Protein AF-A0A3D2F0U3-F1 (afdb_monomer_lite)

Structure (mmCIF, N/CA/C/O backbone):
data_AF-A0A3D2F0U3-F1
#
_entry.id   AF-A0A3D2F0U3-F1
#
loop_
_atom_site.group_PDB
_atom_site.id
_atom_site.type_symbol
_atom_site.label_atom_id
_atom_site.label_alt_id
_atom_site.label_comp_id
_atom_site.label_asym_id
_atom_site.label_entity_id
_atom_site.label_seq_id
_atom_site.pdbx_PDB_ins_code
_atom_site.Cartn_x
_atom_site.Cartn_y
_atom_site.Cartn_z
_atom_site.occupancy
_atom_site.B_iso_or_equiv
_atom_site.auth_seq_id
_atom_site.auth_comp_id
_atom_site.auth_asym_id
_atom_site.auth_atom_id
_atom_site.pdbx_PDB_model_num
ATOM 1 N N . MET A 1 1 ? -14.994 3.782 19.260 1.00 43.44 1 MET A N 1
ATOM 2 C CA . MET A 1 1 ? -15.265 2.797 18.194 1.00 43.44 1 MET A CA 1
ATOM 3 C C . MET A 1 1 ? -14.254 1.671 18.327 1.00 43.44 1 MET A C 1
ATOM 5 O O . MET A 1 1 ? -13.135 1.954 18.742 1.00 43.44 1 MET A O 1
ATOM 9 N N . SER A 1 2 ? -14.659 0.424 18.084 1.00 48.16 2 SER A N 1
ATOM 10 C CA . SER A 1 2 ? -13.736 -0.710 17.950 1.00 48.16 2 SER A CA 1
ATOM 11 C C . SER A 1 2 ? -13.083 -0.689 16.568 1.00 48.16 2 SER A C 1
ATOM 13 O O . SER A 1 2 ? -13.660 -0.121 15.641 1.00 48.16 2 SER A O 1
ATOM 15 N N . SER A 1 3 ? -11.924 -1.335 16.433 1.00 58.66 3 SER A N 1
ATOM 16 C CA . SER A 1 3 ? -11.335 -1.617 15.120 1.00 58.66 3 SER A CA 1
ATOM 17 C C . SER A 1 3 ? -12.309 -2.422 14.251 1.00 58.66 3 SER A C 1
ATOM 19 O O . SER A 1 3 ? -13.086 -3.234 14.764 1.00 58.66 3 SER A O 1
ATOM 21 N N . GLN A 1 4 ? -12.296 -2.151 12.945 1.00 75.19 4 GLN A N 1
ATOM 22 C CA . GLN A 1 4 ? -13.085 -2.871 11.951 1.00 75.19 4 GLN A CA 1
ATOM 23 C C . GLN A 1 4 ? -12.359 -4.166 11.569 1.00 75.19 4 GLN A C 1
ATOM 25 O O . GLN A 1 4 ? -11.222 -4.138 11.106 1.00 75.19 4 GLN A O 1
ATOM 30 N N . GLU A 1 5 ? -13.028 -5.307 11.717 1.00 85.62 5 GLU A N 1
ATOM 31 C CA . GLU A 1 5 ? -12.477 -6.595 11.296 1.00 85.62 5 GLU A CA 1
ATOM 32 C C . GLU A 1 5 ? -12.473 -6.720 9.762 1.00 85.62 5 GLU A C 1
ATOM 34 O O . GLU A 1 5 ? -13.506 -6.532 9.111 1.00 85.62 5 GLU A O 1
ATOM 39 N N . ILE A 1 6 ? -11.312 -7.045 9.183 1.00 89.69 6 ILE A N 1
ATOM 40 C CA . ILE A 1 6 ? -11.134 -7.188 7.731 1.00 89.69 6 ILE A CA 1
ATOM 41 C C . ILE A 1 6 ? -11.903 -8.411 7.224 1.00 89.69 6 ILE A C 1
ATOM 43 O O . ILE A 1 6 ? -11.609 -9.543 7.609 1.00 89.69 6 ILE A O 1
ATOM 47 N N . GLN A 1 7 ? -12.822 -8.192 6.284 1.00 91.25 7 GLN A N 1
ATOM 48 C CA . GLN A 1 7 ? -13.585 -9.258 5.636 1.00 91.25 7 GLN A CA 1
ATOM 49 C C . GLN A 1 7 ? -12.813 -9.782 4.418 1.00 91.25 7 GLN A C 1
ATOM 51 O O . GLN A 1 7 ? -13.018 -9.361 3.275 1.00 91.25 7 GLN A O 1
ATOM 56 N N . TRP A 1 8 ? -11.858 -10.680 4.665 1.00 88.81 8 TRP A N 1
ATOM 57 C CA . TRP A 1 8 ? -11.099 -11.333 3.596 1.00 88.81 8 TRP A CA 1
ATOM 58 C C . TRP A 1 8 ? -12.029 -12.097 2.647 1.00 88.81 8 TRP A C 1
ATOM 60 O O . TRP A 1 8 ? -12.970 -12.759 3.076 1.00 88.81 8 TRP A O 1
ATOM 70 N N . GLY A 1 9 ? -11.769 -11.985 1.343 1.00 90.56 9 GLY A N 1
ATOM 71 C CA . GLY A 1 9 ? -12.607 -12.600 0.315 1.00 90.56 9 GLY A CA 1
ATOM 72 C C . GLY A 1 9 ? -13.868 -11.815 -0.060 1.00 90.56 9 GLY A C 1
ATOM 73 O O . GLY A 1 9 ? -14.628 -12.299 -0.898 1.00 90.56 9 GLY A O 1
ATOM 74 N N . ALA A 1 10 ? -14.117 -10.628 0.502 1.00 92.56 10 ALA A N 1
ATOM 75 C CA . ALA A 1 10 ? -15.216 -9.776 0.050 1.00 92.56 10 ALA A CA 1
ATOM 76 C C . ALA A 1 10 ? -14.955 -9.192 -1.357 1.00 92.56 10 ALA A C 1
ATOM 78 O O . ALA A 1 10 ? -13.818 -8.935 -1.757 1.00 92.56 10 ALA A O 1
ATOM 79 N N . SER A 1 11 ? -16.027 -8.995 -2.129 1.00 91.19 11 SER A N 1
ATOM 80 C CA . SER A 1 11 ? -15.968 -8.636 -3.555 1.00 91.19 11 SER A CA 1
ATOM 81 C C . SER A 1 11 ? -15.723 -7.151 -3.838 1.00 91.19 11 SER A C 1
ATOM 83 O O . SER A 1 11 ? -15.370 -6.806 -4.969 1.00 91.19 11 SER A O 1
ATOM 85 N N . SER A 1 12 ? -15.878 -6.279 -2.839 1.00 91.50 12 SER A N 1
ATOM 86 C CA . SER A 1 12 ? -15.566 -4.851 -2.923 1.00 91.50 12 SER A CA 1
ATOM 87 C C . SER A 1 12 ? -14.547 -4.446 -1.857 1.00 91.50 12 SER A C 1
ATOM 89 O O . SER A 1 12 ? -14.431 -5.083 -0.808 1.00 91.50 12 SER A O 1
ATOM 91 N N . VAL A 1 13 ? -13.815 -3.360 -2.116 1.00 92.19 13 VAL A N 1
ATOM 92 C CA . VAL A 1 13 ? -12.849 -2.813 -1.155 1.00 92.19 13 VAL A CA 1
ATOM 93 C C . VAL A 1 13 ? -13.546 -2.227 0.080 1.00 92.19 13 VAL A C 1
ATOM 95 O O . VAL A 1 13 ? -13.023 -2.350 1.184 1.00 92.19 13 VAL A O 1
ATOM 98 N N . GLN A 1 14 ? -14.755 -1.673 -0.072 1.00 92.12 14 GLN A N 1
ATOM 99 C CA . GLN A 1 14 ? -15.560 -1.151 1.036 1.00 92.12 14 GLN A CA 1
ATOM 100 C C . GLN A 1 14 ? -16.019 -2.266 1.986 1.00 92.12 14 GLN A C 1
ATOM 102 O O . GLN A 1 14 ? -15.843 -2.134 3.196 1.00 92.12 14 GLN A O 1
ATOM 107 N N . ASP A 1 15 ? -16.543 -3.373 1.448 1.00 92.44 15 ASP A N 1
ATOM 108 C CA . ASP A 1 15 ? -16.998 -4.520 2.250 1.00 92.44 15 ASP A CA 1
ATOM 109 C C . ASP A 1 15 ? -15.816 -5.240 2.915 1.00 92.44 15 ASP A C 1
ATOM 111 O O . ASP A 1 15 ? -15.893 -5.642 4.075 1.00 92.44 15 ASP A O 1
ATOM 115 N N . ARG A 1 16 ? -14.695 -5.364 2.189 1.00 92.44 16 ARG A N 1
ATOM 116 C CA . ARG A 1 16 ? -13.445 -5.943 2.696 1.00 92.44 16 ARG A CA 1
ATOM 117 C C . ARG A 1 16 ? -12.859 -5.109 3.839 1.00 92.44 16 ARG A C 1
ATOM 119 O O . ARG A 1 16 ? -12.318 -5.674 4.789 1.00 92.44 16 ARG A O 1
ATOM 126 N N . GLY A 1 17 ? -12.927 -3.783 3.730 1.00 93.56 17 GLY A N 1
ATOM 127 C CA . GLY A 1 17 ? -12.269 -2.831 4.623 1.00 93.56 17 GLY A CA 1
ATOM 128 C C . GLY A 1 17 ? -10.830 -2.490 4.211 1.00 93.56 17 GLY A C 1
ATOM 129 O O . GLY A 1 17 ? -10.339 -2.838 3.133 1.00 93.56 17 GLY A O 1
ATOM 130 N N . TYR A 1 18 ? -10.126 -1.780 5.085 1.00 93.62 18 TYR A N 1
ATOM 131 C CA . TYR A 1 18 ? -8.770 -1.292 4.839 1.00 93.62 18 TYR A CA 1
ATOM 132 C C . TYR A 1 18 ? -7.715 -2.091 5.615 1.00 93.62 18 TYR A C 1
ATOM 134 O O . TYR A 1 18 ? -8.018 -2.722 6.626 1.00 93.62 18 TYR A O 1
ATOM 142 N N . VAL A 1 19 ? -6.459 -2.040 5.159 1.00 92.25 19 VAL A N 1
ATOM 143 C CA . VAL A 1 19 ? -5.292 -2.542 5.904 1.00 92.25 19 VAL A CA 1
ATOM 144 C C . VAL A 1 19 ? -4.531 -1.348 6.459 1.00 92.25 19 VAL A C 1
ATOM 146 O O . VAL A 1 19 ? -3.920 -0.596 5.703 1.00 92.25 19 VAL A O 1
ATOM 149 N N . LEU A 1 20 ? -4.568 -1.192 7.780 1.00 91.38 20 LEU A N 1
ATOM 150 C CA . LEU A 1 20 ? -3.788 -0.206 8.517 1.00 91.38 20 LEU A CA 1
ATOM 151 C C . LEU A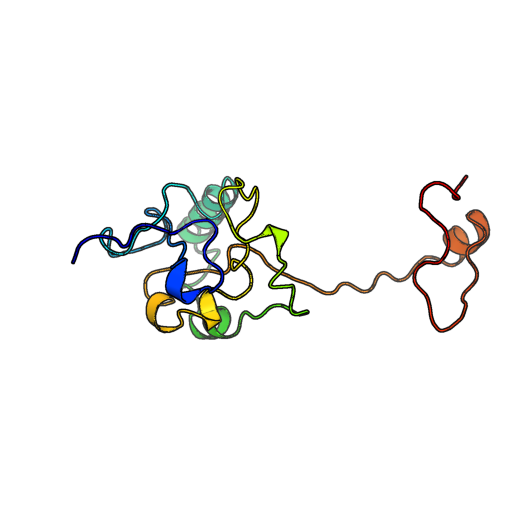 1 20 ? -3.005 -0.922 9.628 1.00 91.38 20 LEU A C 1
ATOM 153 O O . LEU A 1 20 ? -3.620 -1.419 10.578 1.00 91.38 20 LEU A O 1
ATOM 157 N N . PRO A 1 21 ? -1.671 -1.045 9.504 1.00 88.56 21 PRO A N 1
ATOM 158 C CA . PRO A 1 21 ? -0.848 -1.685 10.520 1.00 88.56 21 PRO A CA 1
ATOM 159 C C . PRO A 1 21 ? -0.798 -0.882 11.824 1.00 88.56 21 PRO A C 1
ATOM 161 O O . PRO A 1 21 ? -0.635 0.335 11.806 1.00 88.56 21 PRO A O 1
ATOM 164 N N . ILE A 1 22 ? -0.841 -1.574 12.965 1.00 86.94 22 ILE A N 1
ATOM 165 C CA . ILE A 1 22 ? -0.712 -0.967 14.304 1.00 86.94 22 ILE A CA 1
ATOM 166 C C . ILE A 1 22 ? 0.587 -0.161 14.510 1.00 86.94 22 ILE A C 1
ATOM 168 O O . ILE A 1 22 ? 0.617 0.738 15.341 1.00 86.94 22 ILE A O 1
ATOM 172 N N . GLY A 1 23 ? 1.653 -0.464 13.759 1.00 81.88 23 GLY A N 1
ATOM 173 C CA . GLY A 1 23 ? 2.925 0.270 13.809 1.00 81.88 23 GLY A CA 1
ATOM 174 C C . GLY A 1 23 ? 2.978 1.548 12.961 1.00 81.88 23 GLY A C 1
ATOM 175 O O . GLY A 1 23 ? 3.944 2.296 13.078 1.00 81.88 23 GLY A O 1
ATOM 176 N N . ASP A 1 24 ? 1.964 1.793 12.125 1.00 83.00 24 ASP A N 1
ATOM 177 C CA . ASP A 1 24 ? 1.938 2.883 11.137 1.00 83.00 24 ASP A CA 1
ATOM 178 C C . ASP A 1 24 ? 0.885 3.959 11.448 1.00 83.00 24 ASP A C 1
ATOM 180 O O . ASP A 1 24 ? 0.879 5.008 10.804 1.00 83.00 24 ASP A O 1
ATOM 184 N N . THR A 1 25 ? 0.008 3.716 12.429 1.00 87.06 25 THR A N 1
ATOM 185 C CA . THR A 1 25 ? -1.078 4.622 12.828 1.00 87.06 25 THR A CA 1
ATOM 186 C C . THR A 1 25 ? -0.868 5.224 14.215 1.00 87.06 25 THR A C 1
ATOM 188 O O . THR A 1 25 ? -0.290 4.599 15.104 1.00 87.06 25 THR A O 1
ATOM 191 N N . ASP A 1 26 ? -1.371 6.442 14.402 1.00 86.38 26 ASP A N 1
ATOM 192 C CA . ASP A 1 26 ? -1.375 7.177 15.664 1.00 86.38 26 ASP A CA 1
ATOM 193 C C . ASP A 1 26 ? -2.615 6.895 16.539 1.00 86.38 26 ASP A C 1
ATOM 195 O O . ASP A 1 26 ? -2.541 7.062 17.758 1.00 86.38 26 ASP A O 1
ATOM 199 N N . ASP A 1 27 ? -3.725 6.398 15.965 1.00 90.75 27 ASP A N 1
ATOM 200 C CA . ASP A 1 27 ? -4.861 5.844 16.721 1.00 90.75 27 ASP A CA 1
ATOM 201 C C . ASP A 1 27 ? -4.910 4.306 16.617 1.00 90.75 27 ASP A C 1
ATOM 203 O O . ASP A 1 27 ? -5.441 3.757 15.645 1.00 90.75 27 ASP A O 1
ATOM 207 N N . PRO A 1 28 ? -4.475 3.575 17.663 1.00 88.62 28 PRO A N 1
ATOM 208 C CA . PRO A 1 28 ? -4.590 2.119 17.753 1.00 88.62 28 PRO A CA 1
ATOM 209 C C . PRO A 1 28 ? -5.988 1.539 17.500 1.00 88.62 28 PRO A C 1
ATOM 211 O O . PRO A 1 28 ? -6.103 0.348 17.221 1.00 88.62 28 PRO A O 1
ATOM 214 N N . LYS A 1 29 ? -7.062 2.336 17.604 1.00 90.38 29 LYS A N 1
ATOM 215 C CA . LYS A 1 29 ? -8.432 1.884 17.306 1.00 90.38 29 LYS A CA 1
ATOM 216 C C . LYS A 1 29 ? -8.719 1.781 15.811 1.00 90.38 29 LYS A C 1
ATOM 2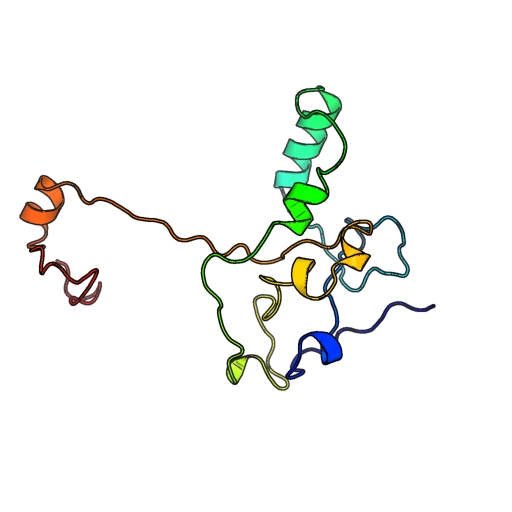18 O O . LYS A 1 29 ? -9.655 1.077 15.448 1.00 90.38 29 LYS A O 1
ATOM 223 N N . LEU A 1 30 ? -7.950 2.470 14.968 1.00 91.56 30 LEU A N 1
ATOM 224 C CA . LEU A 1 30 ? -8.034 2.361 13.511 1.00 91.56 30 LEU A CA 1
ATOM 225 C C . LEU A 1 30 ? -7.188 1.197 12.978 1.00 91.56 30 LEU A C 1
ATOM 227 O O . LEU A 1 30 ? -7.384 0.772 11.848 1.00 91.56 30 LEU A O 1
ATOM 231 N N . ALA A 1 31 ? -6.261 0.643 13.762 1.00 91.44 31 ALA A N 1
ATOM 232 C CA . ALA A 1 31 ? -5.420 -0.458 13.306 1.00 91.44 31 ALA A CA 1
ATOM 233 C C . ALA A 1 31 ? -6.243 -1.725 13.009 1.00 91.44 31 ALA A C 1
ATOM 235 O O . ALA A 1 31 ? -6.914 -2.266 13.891 1.00 91.44 31 ALA A O 1
ATOM 236 N N . THR A 1 32 ? -6.151 -2.230 11.779 1.00 92.19 32 THR A N 1
ATOM 237 C CA . THR A 1 32 ? -6.844 -3.443 11.301 1.00 92.19 32 THR A CA 1
ATOM 238 C C . THR A 1 32 ? -5.889 -4.605 11.015 1.00 92.19 32 THR A C 1
ATOM 240 O O . THR A 1 32 ? -6.328 -5.728 10.772 1.00 92.19 32 THR A O 1
ATOM 243 N N . ALA A 1 33 ? -4.575 -4.360 11.056 1.00 88.38 33 ALA A N 1
ATOM 244 C CA . ALA A 1 33 ? -3.545 -5.358 10.796 1.00 88.38 33 ALA A CA 1
ATOM 245 C C . ALA A 1 33 ? -2.407 -5.311 11.830 1.00 88.38 33 ALA A C 1
ATOM 247 O O . ALA A 1 33 ? -2.024 -4.253 12.331 1.00 88.38 33 ALA A O 1
ATOM 248 N N . ASN A 1 34 ? -1.811 -6.476 12.090 1.00 85.00 34 ASN A N 1
ATOM 249 C CA . ASN A 1 34 ? -0.592 -6.612 12.884 1.00 85.00 34 ASN A CA 1
ATOM 250 C C . ASN A 1 34 ? 0.600 -6.872 11.958 1.00 85.00 34 ASN A C 1
ATOM 252 O O . ASN A 1 34 ? 0.601 -7.843 11.203 1.00 85.00 34 ASN A O 1
ATOM 256 N N . GLY A 1 35 ? 1.625 -6.027 12.036 1.00 70.62 35 GLY A N 1
ATOM 257 C CA . GLY A 1 35 ? 2.856 -6.168 11.262 1.00 70.62 35 GLY A CA 1
ATOM 258 C C . GLY A 1 35 ? 3.624 -4.854 11.172 1.00 70.62 35 GLY A C 1
ATOM 259 O O . GLY A 1 35 ? 3.053 -3.787 11.379 1.00 70.62 35 GLY A O 1
ATOM 260 N N . ASN A 1 36 ? 4.913 -4.937 10.843 1.00 63.69 36 ASN A N 1
ATOM 261 C CA . ASN A 1 36 ? 5.717 -3.761 10.522 1.00 63.69 36 ASN A CA 1
ATOM 262 C C . ASN A 1 36 ? 5.640 -3.498 9.020 1.00 63.69 36 ASN A C 1
ATOM 264 O O . ASN A 1 36 ? 6.234 -4.238 8.227 1.00 63.69 36 ASN A O 1
ATOM 268 N N . TYR A 1 37 ? 4.977 -2.411 8.631 1.00 66.94 37 TYR A N 1
ATOM 269 C CA . TYR A 1 37 ? 5.215 -1.821 7.321 1.00 66.94 37 TYR A CA 1
ATOM 270 C C . TYR A 1 37 ? 6.688 -1.375 7.229 1.00 66.94 37 TYR A C 1
ATOM 272 O O . TYR A 1 37 ? 7.387 -1.267 8.239 1.00 66.94 37 TYR A O 1
ATOM 280 N N . HIS A 1 38 ? 7.206 -1.166 6.019 1.00 63.41 38 HIS A N 1
ATOM 281 C CA . HIS A 1 38 ? 8.636 -0.918 5.743 1.00 63.41 38 HIS A CA 1
ATOM 282 C C . HIS A 1 38 ? 9.602 -2.096 6.031 1.00 63.41 38 HIS A C 1
ATOM 284 O O . HIS A 1 38 ? 10.712 -2.104 5.497 1.00 63.41 38 HIS A O 1
ATOM 290 N N . GLY A 1 39 ? 9.233 -3.109 6.827 1.00 69.12 39 GLY A N 1
ATOM 291 C CA . GLY A 1 39 ? 10.093 -4.270 7.108 1.00 69.12 39 GLY A CA 1
ATOM 292 C C . GLY A 1 39 ? 11.491 -3.860 7.618 1.00 69.12 39 GLY A C 1
ATOM 293 O O . GLY A 1 39 ? 11.578 -2.952 8.446 1.00 69.12 39 GLY A O 1
ATOM 294 N N . PRO A 1 40 ? 12.607 -4.445 7.130 1.00 70.75 40 PRO A N 1
ATOM 295 C CA . PRO A 1 40 ? 13.958 -4.036 7.542 1.00 70.75 40 PRO A CA 1
ATOM 296 C C . PRO A 1 40 ? 14.352 -2.621 7.076 1.00 70.75 40 PRO A C 1
ATOM 298 O O . PRO A 1 40 ? 15.343 -2.075 7.559 1.00 70.75 40 PRO A O 1
ATOM 301 N N . TYR A 1 41 ? 13.590 -1.999 6.165 1.00 70.88 41 TYR A N 1
ATOM 302 C CA . TYR A 1 41 ? 13.830 -0.619 5.736 1.00 70.88 41 TYR A CA 1
ATOM 303 C C . TYR A 1 41 ? 13.489 0.403 6.832 1.00 70.88 41 TYR A C 1
ATOM 305 O O . TYR A 1 41 ? 14.087 1.478 6.865 1.00 70.88 41 TYR A O 1
ATOM 313 N N . SER A 1 42 ? 12.611 0.044 7.780 1.00 73.56 42 SER A N 1
ATOM 314 C CA . SER A 1 42 ? 12.301 0.853 8.972 1.00 73.56 42 SER A CA 1
ATOM 315 C C . SER A 1 42 ? 13.562 1.299 9.725 1.00 73.56 42 SER A C 1
ATOM 317 O O . SER A 1 42 ? 13.685 2.470 10.076 1.00 73.56 42 SER A O 1
ATOM 319 N N . THR A 1 43 ? 14.552 0.414 9.884 1.00 76.75 43 THR A N 1
ATOM 320 C CA . THR A 1 43 ? 15.837 0.712 10.538 1.00 76.75 43 THR A CA 1
ATOM 321 C C . THR A 1 43 ? 16.637 1.784 9.798 1.00 76.75 43 THR A C 1
ATOM 323 O O . THR A 1 43 ? 17.202 2.680 10.427 1.00 76.75 43 THR A O 1
ATOM 326 N N . TYR A 1 44 ? 16.683 1.725 8.463 1.00 78.56 44 TYR A N 1
ATOM 327 C CA . TYR A 1 44 ? 17.363 2.738 7.650 1.00 78.56 44 TYR A CA 1
ATOM 328 C C . TYR A 1 44 ? 16.626 4.077 7.695 1.00 78.56 44 TYR A C 1
ATOM 330 O O . TYR A 1 44 ? 17.270 5.116 7.825 1.00 78.56 44 TYR A O 1
ATOM 338 N N . HIS A 1 45 ? 15.292 4.049 7.657 1.00 74.38 45 HIS A N 1
ATOM 339 C CA . HIS A 1 45 ? 14.448 5.238 7.751 1.00 74.38 45 HIS A CA 1
ATOM 340 C C . HIS A 1 45 ? 14.605 5.936 9.114 1.00 74.38 45 HIS A C 1
ATOM 342 O O . HIS A 1 45 ? 14.851 7.139 9.174 1.00 74.38 45 HIS A O 1
ATOM 348 N N . ALA A 1 46 ? 14.570 5.174 10.212 1.00 77.06 46 ALA A N 1
ATOM 349 C CA . ALA A 1 46 ? 14.799 5.679 11.565 1.00 77.06 46 ALA A CA 1
ATOM 350 C C . ALA A 1 46 ? 16.215 6.261 11.731 1.00 77.06 46 ALA A C 1
ATOM 352 O O . ALA A 1 46 ? 16.374 7.363 12.251 1.00 77.06 46 ALA A O 1
ATOM 353 N N . MET A 1 47 ? 17.248 5.571 11.232 1.00 81.62 47 MET A N 1
ATOM 354 C CA . MET A 1 47 ? 18.630 6.071 11.253 1.00 81.62 47 MET A CA 1
ATOM 355 C C . MET A 1 47 ? 18.797 7.346 10.409 1.00 81.62 47 MET A C 1
ATOM 357 O O . MET A 1 47 ? 19.514 8.258 10.817 1.00 81.62 47 MET A O 1
ATOM 361 N N . GLY A 1 48 ? 18.140 7.426 9.248 1.00 83.50 48 GLY A N 1
ATOM 362 C CA . GLY A 1 48 ? 18.131 8.613 8.391 1.00 83.50 48 GLY A CA 1
ATOM 363 C C . GLY A 1 48 ? 17.483 9.816 9.075 1.00 83.50 48 GLY A C 1
ATOM 364 O O . GLY A 1 48 ? 18.056 10.904 9.061 1.00 83.50 48 GLY A O 1
ATOM 365 N N . HIS A 1 49 ? 16.348 9.602 9.742 1.00 76.31 49 HIS A N 1
ATOM 366 C CA . HIS A 1 49 ? 15.638 10.629 10.503 1.00 76.31 49 HIS A CA 1
ATOM 367 C C . HIS A 1 49 ? 16.458 11.115 11.716 1.00 76.31 49 HIS A C 1
ATOM 369 O O . HIS A 1 49 ? 16.705 12.310 11.849 1.00 76.31 49 HIS A O 1
ATOM 375 N N . VAL A 1 50 ? 17.001 10.201 12.537 1.00 83.25 50 VAL A N 1
ATOM 376 C CA . VAL A 1 50 ? 17.871 10.538 13.690 1.00 83.25 50 VAL A CA 1
ATOM 377 C C . VAL A 1 50 ? 19.132 11.306 13.273 1.00 83.25 50 VAL A C 1
ATOM 379 O O . VAL A 1 50 ? 19.622 12.147 14.023 1.00 83.25 50 VAL A O 1
ATOM 382 N N . ARG A 1 51 ? 19.666 11.047 12.073 1.00 86.75 51 ARG A N 1
ATOM 383 C CA . ARG A 1 51 ? 20.833 11.761 11.527 1.00 86.75 51 ARG A CA 1
ATOM 384 C C . ARG A 1 51 ? 20.490 13.070 10.804 1.00 86.75 51 ARG A C 1
ATOM 386 O O . ARG A 1 51 ? 21.404 13.692 10.269 1.00 86.75 51 ARG A O 1
ATOM 393 N N . GLY A 1 52 ? 19.217 13.471 10.734 1.00 81.00 52 GLY A N 1
ATOM 394 C CA . GLY A 1 52 ? 18.784 14.645 9.963 1.00 81.00 52 GLY A CA 1
ATOM 395 C C . GLY A 1 52 ? 19.022 14.518 8.451 1.00 81.00 52 GLY A C 1
ATOM 396 O O . GLY A 1 52 ? 19.115 15.521 7.753 1.00 81.00 52 GLY A O 1
ATOM 397 N N . LEU A 1 53 ? 19.158 13.289 7.938 1.00 83.12 53 LEU A N 1
ATOM 398 C CA . LEU A 1 53 ? 19.346 12.994 6.509 1.00 83.12 53 LEU A CA 1
ATOM 399 C C . LEU A 1 53 ? 18.011 12.865 5.759 1.00 83.12 53 LEU A C 1
ATOM 401 O O . LEU A 1 53 ? 17.995 12.833 4.531 1.00 83.12 53 LEU A O 1
ATOM 405 N N . MET A 1 54 ? 16.900 12.776 6.493 1.00 73.94 54 MET A N 1
ATOM 406 C CA . MET A 1 54 ? 15.539 12.790 5.964 1.00 73.94 54 MET A CA 1
ATOM 407 C C . MET A 1 54 ? 14.775 13.926 6.642 1.00 73.94 54 MET A C 1
ATOM 409 O O . MET A 1 54 ? 14.604 13.912 7.860 1.00 73.94 54 MET A O 1
ATOM 413 N N . ASN A 1 55 ? 14.345 14.914 5.857 1.00 56.06 55 ASN A N 1
ATOM 414 C CA . ASN A 1 55 ? 13.646 16.091 6.363 1.00 56.06 55 ASN A CA 1
ATOM 415 C C . ASN A 1 55 ? 12.132 15.859 6.410 1.00 56.06 55 ASN A C 1
ATOM 417 O O . ASN A 1 55 ? 11.514 15.677 5.363 1.00 56.06 55 ASN A O 1
ATOM 421 N N . GLY A 1 56 ? 11.556 16.003 7.605 1.00 65.12 56 GLY A N 1
ATOM 422 C CA . GLY A 1 56 ? 10.129 16.258 7.805 1.00 65.12 56 GLY A CA 1
ATOM 423 C C . GLY A 1 56 ? 9.211 15.038 7.877 1.00 65.12 56 GLY A C 1
ATOM 424 O O . GLY A 1 56 ? 9.604 13.897 7.627 1.00 65.12 56 GLY A O 1
ATOM 425 N N . ASP A 1 57 ? 7.969 15.338 8.249 1.00 70.06 57 ASP A N 1
ATOM 426 C CA . ASP A 1 57 ? 6.836 14.417 8.273 1.00 70.06 57 ASP A CA 1
ATOM 427 C C . ASP A 1 57 ? 6.486 13.897 6.864 1.00 70.06 57 ASP A C 1
ATOM 429 O O . ASP A 1 57 ? 6.889 14.493 5.856 1.00 70.06 57 ASP A O 1
ATOM 433 N N . PRO A 1 58 ? 5.723 12.792 6.745 1.00 74.44 58 PRO A N 1
ATOM 434 C CA . PRO A 1 58 ? 5.346 12.243 5.449 1.00 74.44 58 PRO A CA 1
ATOM 435 C C . PRO A 1 58 ? 4.601 13.283 4.601 1.00 74.44 58 PRO A C 1
ATOM 437 O O . PRO A 1 58 ? 3.573 13.810 5.021 1.00 74.44 58 PRO A O 1
ATOM 440 N N . HIS A 1 59 ? 5.088 13.563 3.388 1.00 84.69 59 HIS A N 1
ATOM 441 C CA . HIS A 1 59 ? 4.472 14.557 2.505 1.00 84.69 59 HIS A CA 1
ATOM 442 C C . HIS A 1 59 ? 3.106 14.057 2.003 1.00 84.69 59 HIS A C 1
ATOM 444 O O . HIS A 1 59 ? 3.017 13.330 1.007 1.00 84.69 59 HIS A O 1
ATOM 450 N N . LEU A 1 60 ? 2.040 14.418 2.726 1.00 88.56 60 LEU A N 1
ATOM 451 C CA . LEU A 1 60 ? 0.703 13.838 2.571 1.00 88.56 60 LEU A CA 1
ATOM 452 C C . LEU A 1 60 ? 0.162 13.982 1.147 1.00 88.56 60 LEU A C 1
ATOM 454 O O . LEU A 1 60 ? -0.330 13.002 0.601 1.00 88.56 60 LEU A O 1
ATOM 458 N N . GLU A 1 61 ? 0.347 15.131 0.494 1.00 88.56 61 GLU A N 1
ATOM 459 C CA . GLU A 1 61 ? -0.068 15.332 -0.904 1.00 88.56 61 GLU A CA 1
ATOM 460 C C . GLU A 1 61 ? 0.609 14.355 -1.874 1.00 88.56 61 GLU A C 1
ATOM 462 O O . GLU A 1 61 ? -0.023 13.845 -2.801 1.00 88.56 61 GLU A O 1
ATOM 467 N N . SER A 1 62 ? 1.879 14.010 -1.635 1.00 88.19 62 SER A N 1
ATOM 468 C CA . SER A 1 62 ? 2.559 12.994 -2.444 1.00 88.19 62 SER A CA 1
ATOM 469 C C . SER A 1 62 ? 1.940 11.619 -2.222 1.00 88.19 62 SER A C 1
ATOM 471 O O . SER A 1 62 ? 1.702 10.917 -3.200 1.00 88.19 62 SER A O 1
ATOM 473 N N . ILE A 1 63 ? 1.615 11.262 -0.977 1.00 89.12 63 ILE A N 1
ATOM 474 C CA . ILE A 1 63 ? 0.969 9.987 -0.624 1.00 89.12 63 ILE A CA 1
ATOM 475 C C . ILE A 1 63 ? -0.448 9.904 -1.208 1.00 89.12 63 ILE A C 1
ATOM 477 O O . ILE A 1 63 ? -0.794 8.897 -1.822 1.00 89.12 63 ILE A O 1
ATOM 481 N N . ARG A 1 64 ? -1.238 10.980 -1.100 1.00 91.25 64 ARG A N 1
ATOM 482 C CA . ARG A 1 64 ? -2.569 11.117 -1.718 1.00 91.25 64 ARG A CA 1
ATOM 483 C C . ARG A 1 64 ? -2.505 10.987 -3.245 1.00 91.25 64 ARG A C 1
ATOM 485 O O . ARG A 1 64 ? -3.427 10.454 -3.853 1.00 91.25 64 ARG A O 1
ATOM 492 N N . SER A 1 65 ? -1.406 11.425 -3.868 1.00 88.88 65 SER A N 1
ATOM 493 C CA . SER A 1 65 ? -1.190 11.298 -5.315 1.00 88.88 65 SER A CA 1
ATOM 494 C C . SER A 1 65 ? -0.757 9.899 -5.786 1.00 88.88 65 SER A C 1
ATOM 496 O O . SER A 1 65 ? -0.801 9.640 -6.994 1.00 88.88 65 SER A O 1
ATOM 498 N N . ILE A 1 66 ? -0.358 8.997 -4.872 1.00 85.94 66 ILE A N 1
ATOM 499 C CA . ILE A 1 66 ? 0.020 7.620 -5.221 1.00 85.94 66 ILE A CA 1
ATOM 500 C C . ILE A 1 66 ? -1.202 6.907 -5.795 1.00 85.94 66 ILE A C 1
ATOM 502 O O . ILE A 1 66 ? -2.240 6.771 -5.149 1.00 85.94 66 ILE A O 1
ATOM 506 N N . LYS A 1 67 ? -1.039 6.432 -7.027 1.00 89.00 67 LYS A N 1
ATOM 507 C CA . LYS A 1 67 ? -2.006 5.640 -7.780 1.00 89.00 67 LYS A CA 1
ATOM 508 C C . LYS A 1 67 ? -1.245 4.649 -8.663 1.00 89.00 67 LYS A C 1
ATOM 510 O O . LYS A 1 67 ? -0.140 4.973 -9.108 1.00 89.00 67 LYS A O 1
ATOM 515 N N . PRO A 1 68 ? -1.800 3.464 -8.942 1.00 91.19 68 PRO A N 1
ATOM 516 C CA . PRO A 1 68 ? -1.115 2.466 -9.748 1.00 91.19 68 PRO A CA 1
ATOM 517 C C . PRO A 1 68 ? -1.029 2.901 -11.218 1.00 91.19 68 PRO A C 1
ATOM 519 O O . PRO A 1 68 ? -2.003 3.393 -11.787 1.00 91.19 68 PRO A O 1
ATOM 522 N N . GLU A 1 69 ? 0.114 2.665 -11.872 1.00 91.31 69 GLU A N 1
ATOM 523 C CA . GLU A 1 69 ? 0.290 2.990 -13.301 1.00 91.31 69 GLU A CA 1
ATOM 524 C C . GLU A 1 69 ? -0.590 2.152 -14.243 1.00 91.31 69 GLU A C 1
ATOM 526 O O . GLU A 1 69 ? -0.794 2.499 -15.411 1.00 91.31 69 GLU A O 1
ATOM 531 N N . VAL A 1 70 ? -1.099 1.023 -13.749 1.00 90.00 70 VAL A N 1
ATOM 532 C CA . VAL A 1 70 ? -2.054 0.158 -14.439 1.00 90.00 70 VAL A CA 1
ATOM 533 C C . VAL A 1 70 ? -3.063 -0.342 -13.417 1.00 90.00 70 VAL A C 1
ATOM 535 O O . VAL A 1 70 ? -2.677 -0.877 -12.380 1.00 90.00 70 VAL A O 1
ATOM 538 N N . ARG A 1 71 ? -4.358 -0.215 -13.717 1.00 87.06 71 ARG A N 1
ATOM 539 C CA . ARG A 1 71 ? -5.409 -0.836 -12.905 1.00 87.06 71 ARG A CA 1
ATOM 540 C C . ARG A 1 71 ? -5.325 -2.357 -13.044 1.00 87.06 71 ARG A C 1
ATOM 542 O O . ARG A 1 71 ? -5.377 -2.872 -14.159 1.00 87.06 71 ARG A O 1
ATOM 549 N N . ILE A 1 72 ? -5.216 -3.059 -11.921 1.00 85.44 72 ILE A N 1
ATOM 550 C CA . ILE A 1 72 ? -5.224 -4.523 -11.852 1.00 85.44 72 ILE A CA 1
ATOM 551 C C . ILE A 1 72 ? -6.500 -4.958 -11.128 1.00 85.44 72 ILE A C 1
ATOM 553 O O . ILE A 1 72 ? -6.834 -4.407 -10.084 1.00 85.44 72 ILE A O 1
ATOM 557 N N . GLY A 1 73 ? -7.203 -5.939 -11.695 1.00 85.62 73 GLY A N 1
ATOM 558 C CA . GLY A 1 73 ? -8.421 -6.501 -11.116 1.00 85.62 73 GLY A CA 1
ATOM 559 C C . GLY A 1 73 ? -9.621 -5.532 -11.023 1.00 85.62 73 GLY A C 1
ATOM 560 O O . GLY A 1 73 ? -9.635 -4.481 -11.677 1.00 85.62 73 GLY A O 1
ATOM 561 N N . PRO A 1 74 ? -10.651 -5.889 -10.227 1.00 85.94 74 PRO A N 1
ATOM 562 C CA . PRO A 1 74 ? -10.727 -7.105 -9.413 1.00 85.94 74 PRO A CA 1
ATOM 563 C C . PRO A 1 74 ? -10.760 -8.390 -10.252 1.00 85.94 74 PRO A C 1
ATOM 565 O O . PRO A 1 74 ? -11.280 -8.407 -11.367 1.00 85.94 74 PRO A O 1
ATOM 568 N N . PHE A 1 75 ? -10.191 -9.471 -9.717 1.00 88.62 75 PHE A N 1
ATOM 569 C CA . PHE A 1 75 ? -10.247 -10.807 -10.316 1.00 88.62 75 PHE A CA 1
ATOM 570 C C . PHE A 1 75 ? -11.078 -11.743 -9.437 1.00 88.62 75 PHE A C 1
ATOM 572 O O . PHE A 1 75 ? -11.041 -11.636 -8.215 1.00 88.62 75 PHE A O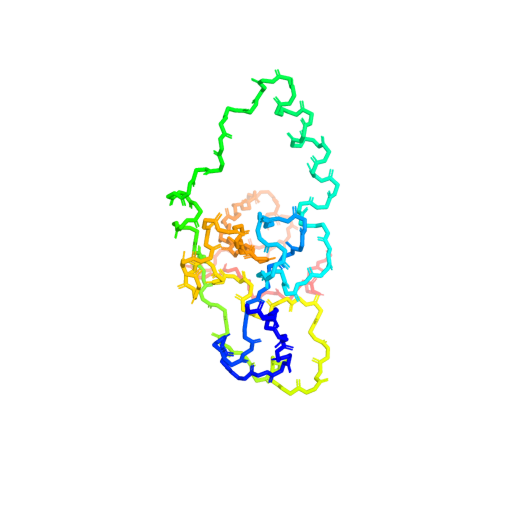 1
ATOM 579 N N . GLY A 1 76 ? -11.787 -12.704 -10.040 1.00 87.56 76 GLY A N 1
ATOM 580 C CA . GLY A 1 76 ? -12.642 -13.635 -9.288 1.00 87.56 76 GLY A CA 1
ATOM 581 C C . GLY A 1 76 ? -11.892 -14.462 -8.234 1.00 87.56 76 GLY A C 1
ATOM 582 O O . GLY A 1 76 ? -12.465 -14.797 -7.208 1.00 87.56 76 GLY A O 1
ATOM 583 N N . SER A 1 77 ? -10.593 -14.710 -8.430 1.00 87.19 77 SER A N 1
ATOM 584 C CA . SER A 1 77 ? -9.709 -15.393 -7.472 1.00 87.19 77 SER A CA 1
ATOM 585 C C . SER A 1 77 ? -9.331 -14.561 -6.237 1.00 87.19 77 SER A C 1
ATOM 587 O O . SER A 1 77 ? -8.489 -14.992 -5.456 1.00 87.19 77 SER A O 1
ATOM 589 N N . TRP A 1 78 ? -9.860 -13.344 -6.095 1.00 88.12 78 TRP A N 1
ATOM 590 C CA . TRP A 1 78 ? -9.705 -12.502 -4.901 1.00 88.12 78 TRP A CA 1
ATOM 591 C C . TRP A 1 78 ? -10.911 -12.599 -3.954 1.00 88.12 78 TRP A C 1
ATOM 593 O O . TRP A 1 78 ? -10.895 -11.990 -2.888 1.00 88.12 78 TRP A O 1
ATOM 603 N N . VAL A 1 79 ? -11.956 -13.330 -4.357 1.00 89.88 79 VAL A N 1
ATOM 604 C CA . VAL A 1 79 ? -13.253 -13.403 -3.681 1.00 89.88 79 VAL A CA 1
ATOM 605 C C . VAL A 1 79 ? -13.474 -14.816 -3.140 1.00 89.88 79 VAL A C 1
ATOM 607 O O . VAL A 1 79 ? -13.231 -15.791 -3.846 1.00 89.88 79 VAL A O 1
ATOM 610 N N . GLY A 1 80 ? -13.981 -14.924 -1.912 1.00 89.50 80 GLY A N 1
ATOM 611 C CA . GLY A 1 80 ? -14.190 -16.189 -1.204 1.00 89.50 80 GLY A CA 1
ATOM 612 C C . GLY A 1 80 ? -13.076 -16.548 -0.213 1.00 89.50 80 GLY A C 1
ATOM 613 O O . GLY A 1 80 ? -12.162 -15.774 0.047 1.00 89.50 80 GLY A O 1
ATOM 614 N N . GLU A 1 81 ? -13.164 -17.746 0.363 1.00 87.56 81 GLU A N 1
ATOM 615 C CA . GLU A 1 81 ? -12.408 -18.166 1.560 1.00 87.56 81 GLU A CA 1
ATOM 616 C C . GLU A 1 81 ? -10.916 -18.490 1.320 1.00 87.56 81 GLU A C 1
ATOM 618 O O . GLU A 1 81 ? -10.244 -19.046 2.190 1.00 87.56 81 GLU A O 1
ATOM 623 N N . GLN A 1 82 ? -10.368 -18.197 0.136 1.00 84.44 82 GLN A N 1
ATOM 624 C CA . GLN A 1 82 ? -8.965 -18.494 -0.160 1.00 84.44 82 GLN A CA 1
ATOM 625 C C . GLN A 1 82 ? -8.026 -17.466 0.482 1.00 84.44 82 GLN A C 1
ATOM 627 O O . GLN A 1 82 ? -8.228 -16.257 0.386 1.00 84.44 82 GLN A O 1
ATOM 632 N N . ILE A 1 83 ? -6.935 -17.950 1.083 1.00 78.56 83 ILE A N 1
ATOM 633 C CA . ILE A 1 83 ? -5.895 -17.087 1.651 1.00 78.56 83 ILE A CA 1
ATOM 634 C C . ILE A 1 83 ? -5.165 -16.357 0.516 1.00 78.56 83 ILE A C 1
ATOM 636 O O . ILE A 1 83 ? -4.406 -16.961 -0.244 1.00 78.56 83 ILE A O 1
ATOM 640 N N . ALA A 1 84 ? -5.355 -15.041 0.431 1.00 80.38 84 ALA A N 1
ATOM 641 C CA . ALA A 1 84 ? -4.589 -14.185 -0.463 1.00 80.38 84 ALA A CA 1
ATOM 642 C C . ALA A 1 84 ? -3.166 -13.978 0.089 1.00 80.38 84 ALA A C 1
ATOM 644 O O . ALA A 1 84 ? -2.986 -13.486 1.200 1.00 80.38 84 ALA A O 1
ATOM 645 N N . SER A 1 85 ? -2.135 -14.325 -0.690 1.00 82.00 85 SER A N 1
ATOM 646 C CA . SER A 1 85 ? -0.729 -14.117 -0.288 1.00 82.00 85 SER A CA 1
ATOM 647 C C . SER A 1 85 ? -0.268 -12.655 -0.371 1.00 82.00 85 SER A C 1
ATOM 649 O O . SER A 1 85 ? 0.812 -12.327 0.111 1.00 82.00 85 SER A O 1
ATOM 651 N N . ILE A 1 86 ? -1.055 -11.791 -1.018 1.00 87.00 86 ILE A N 1
ATOM 652 C CA . ILE A 1 86 ? -0.830 -10.348 -1.161 1.00 87.00 86 ILE A CA 1
ATOM 653 C C . ILE A 1 86 ? -2.203 -9.666 -1.107 1.00 87.00 86 ILE A C 1
ATOM 655 O O . ILE A 1 86 ? -3.185 -10.240 -1.575 1.00 87.00 86 ILE A O 1
ATOM 659 N N . ASP A 1 87 ? -2.269 -8.452 -0.563 1.00 89.88 87 ASP A N 1
ATOM 660 C CA . ASP A 1 87 ? -3.476 -7.623 -0.495 1.00 89.88 87 ASP A CA 1
ATOM 661 C C . ASP A 1 87 ? -4.098 -7.354 -1.889 1.00 89.88 87 ASP A C 1
ATOM 663 O O . ASP A 1 87 ? -3.513 -6.603 -2.673 1.00 89.88 87 ASP A O 1
ATOM 667 N N . PRO A 1 88 ? -5.300 -7.879 -2.200 1.00 91.00 88 PRO A N 1
ATOM 668 C CA . PRO A 1 88 ? -5.950 -7.668 -3.497 1.00 91.00 88 PRO A CA 1
ATOM 669 C C . PRO A 1 88 ? -6.238 -6.199 -3.848 1.00 91.00 88 PRO A C 1
ATOM 671 O O . PRO A 1 88 ? -6.165 -5.816 -5.014 1.00 91.00 88 PRO A O 1
ATOM 674 N N . PHE A 1 89 ? -6.543 -5.367 -2.849 1.00 91.75 89 PHE A N 1
ATOM 675 C CA . PHE A 1 89 ? -6.894 -3.950 -3.015 1.00 91.75 89 PHE A CA 1
ATOM 676 C C . PHE A 1 89 ? -5.739 -3.013 -2.613 1.00 91.75 89 PHE A C 1
ATOM 678 O O . PHE A 1 89 ? -5.867 -1.789 -2.616 1.00 91.75 89 PHE A O 1
ATOM 685 N N . GLY A 1 90 ? -4.570 -3.582 -2.311 1.00 91.69 90 GLY A N 1
ATOM 686 C CA . GLY A 1 90 ? -3.422 -2.875 -1.751 1.00 91.69 90 GLY A CA 1
ATOM 687 C C . GLY A 1 90 ? -2.862 -1.750 -2.617 1.00 91.69 90 GLY A C 1
ATOM 688 O O . GLY A 1 90 ? -2.246 -0.820 -2.103 1.00 91.69 90 GLY A O 1
ATOM 689 N N . ALA A 1 91 ? -3.089 -1.806 -3.929 1.00 93.00 91 ALA A N 1
ATOM 690 C CA . ALA A 1 91 ? -2.591 -0.806 -4.868 1.00 93.00 91 ALA A CA 1
ATOM 691 C C . ALA A 1 91 ? -3.388 0.509 -4.878 1.00 93.00 91 ALA A C 1
ATOM 693 O O . ALA A 1 91 ? -2.867 1.518 -5.350 1.00 93.00 91 ALA A O 1
ATOM 694 N N . THR A 1 92 ? -4.630 0.508 -4.384 1.00 93.00 92 THR A N 1
ATOM 695 C CA . THR A 1 92 ? -5.552 1.657 -4.445 1.00 93.00 92 THR A CA 1
ATOM 696 C C . THR A 1 92 ? -5.971 2.178 -3.069 1.00 93.00 92 THR A C 1
ATOM 698 O O . THR A 1 92 ? -6.714 3.150 -2.998 1.00 93.00 92 THR A O 1
ATOM 701 N N . ALA A 1 93 ? -5.437 1.626 -1.973 1.00 92.25 93 ALA A N 1
ATOM 702 C CA . ALA A 1 93 ? -5.844 1.937 -0.596 1.00 92.25 93 ALA A CA 1
ATOM 703 C C . ALA A 1 93 ? -5.895 3.443 -0.240 1.00 92.25 93 ALA A C 1
ATOM 705 O O . ALA A 1 93 ? -6.819 3.878 0.442 1.00 92.25 93 ALA A O 1
ATOM 706 N N . THR A 1 94 ? -4.952 4.258 -0.728 1.00 92.94 94 THR A N 1
ATOM 707 C CA . THR A 1 94 ? -4.932 5.727 -0.530 1.00 92.94 94 THR A CA 1
ATOM 708 C C . THR A 1 94 ? -6.028 6.469 -1.303 1.00 92.94 94 THR A C 1
ATOM 710 O O . THR A 1 94 ? -6.376 7.592 -0.947 1.00 92.94 94 THR A O 1
ATOM 713 N N . GLN A 1 95 ? -6.560 5.854 -2.361 1.00 92.94 95 GLN A N 1
ATOM 714 C CA . GLN A 1 95 ? -7.658 6.361 -3.185 1.00 92.94 95 GLN A CA 1
ATOM 715 C C . GLN A 1 95 ? -9.020 5.870 -2.674 1.00 92.94 95 GLN A C 1
ATOM 717 O O . GLN A 1 95 ? -9.994 6.614 -2.733 1.00 92.94 95 GLN A O 1
ATOM 722 N N . ASP A 1 96 ? -9.075 4.632 -2.173 1.00 93.56 96 ASP A N 1
ATOM 723 C CA . ASP A 1 96 ? -10.289 4.000 -1.643 1.00 93.56 96 ASP A CA 1
ATOM 724 C C . ASP A 1 96 ? -10.640 4.501 -0.229 1.00 93.56 96 ASP A C 1
ATOM 726 O O . ASP A 1 96 ? -11.817 4.557 0.127 1.00 93.56 96 ASP A O 1
ATOM 730 N N . PHE A 1 97 ? -9.632 4.906 0.559 1.00 94.06 97 PHE A N 1
ATOM 731 C CA . PHE A 1 97 ? -9.779 5.428 1.924 1.00 94.06 97 PHE A CA 1
ATOM 732 C C . PHE A 1 97 ? -8.959 6.721 2.137 1.00 94.06 97 PHE A C 1
ATOM 734 O O . PHE A 1 97 ? -8.020 6.740 2.939 1.00 94.06 97 PHE A O 1
ATOM 741 N N . PRO A 1 98 ? -9.277 7.823 1.429 1.00 93.88 98 PRO A N 1
ATOM 742 C CA . PRO A 1 98 ? -8.473 9.048 1.458 1.00 93.88 98 PRO A CA 1
ATOM 743 C C . PRO A 1 98 ? -8.395 9.684 2.853 1.00 93.88 98 PRO A C 1
ATOM 745 O O . PRO A 1 98 ? -7.363 10.254 3.208 1.00 93.88 98 PRO A O 1
ATOM 748 N N . ASP A 1 99 ? -9.439 9.557 3.669 1.00 93.62 99 ASP A N 1
ATOM 749 C CA . ASP A 1 99 ? -9.485 10.137 5.018 1.00 93.62 99 ASP A CA 1
ATOM 750 C C . ASP A 1 99 ? -8.508 9.440 5.985 1.00 93.62 99 ASP A C 1
ATOM 752 O O . ASP A 1 99 ? -8.024 10.045 6.936 1.00 93.62 99 ASP A O 1
ATOM 756 N N . LEU A 1 100 ? -8.125 8.187 5.705 1.00 93.38 100 LEU A N 1
ATOM 757 C CA . LEU A 1 100 ? -7.181 7.421 6.526 1.00 93.38 100 LEU A CA 1
ATOM 758 C C . LEU A 1 100 ? -5.704 7.691 6.180 1.00 93.38 100 LEU A C 1
ATOM 760 O O . LEU A 1 100 ? -4.814 7.128 6.815 1.00 93.38 100 LEU A O 1
ATOM 764 N N . VAL A 1 101 ? -5.409 8.552 5.196 1.00 93.19 101 VAL A N 1
ATOM 765 C CA . VAL A 1 101 ? -4.023 8.900 4.809 1.00 93.19 101 VAL A CA 1
ATOM 766 C C . VAL A 1 101 ? -3.292 9.652 5.920 1.00 93.19 101 VAL A C 1
ATOM 768 O O . VAL A 1 101 ? -2.105 9.396 6.145 1.00 93.19 101 VAL A O 1
ATOM 771 N N . GLU A 1 102 ? -3.994 10.515 6.651 1.00 92.31 102 GLU A N 1
ATOM 772 C CA . GLU A 1 102 ? -3.459 11.201 7.835 1.00 92.31 102 GLU A CA 1
ATOM 773 C C . GLU A 1 102 ? -3.190 10.212 8.977 1.00 92.31 102 GLU A C 1
ATOM 775 O O . GLU A 1 102 ? -2.121 10.254 9.575 1.00 92.31 102 GLU A O 1
ATOM 780 N N . HIS A 1 103 ? -4.062 9.216 9.151 1.00 91.38 103 HIS A N 1
ATOM 781 C CA . HIS A 1 103 ? -3.919 8.128 10.128 1.00 91.38 103 HIS A CA 1
ATOM 782 C C . HIS A 1 103 ? -2.953 7.006 9.720 1.00 91.38 103 HIS A C 1
ATOM 784 O O . HIS A 1 103 ? -2.933 5.955 10.359 1.00 91.38 103 HIS A O 1
ATOM 790 N N . GLY A 1 104 ? -2.161 7.199 8.662 1.00 89.62 104 GLY A N 1
ATOM 791 C CA . GLY A 1 104 ? -1.097 6.270 8.283 1.00 89.62 104 GLY A CA 1
ATOM 792 C C . GLY A 1 104 ? -1.422 5.262 7.179 1.00 89.62 104 GLY A C 1
ATOM 793 O O . GLY A 1 104 ? -0.558 4.446 6.874 1.00 89.62 104 GLY A O 1
ATOM 794 N N . ILE A 1 105 ? -2.590 5.294 6.516 1.00 91.38 105 ILE A N 1
ATOM 795 C CA . ILE A 1 105 ? -2.857 4.331 5.428 1.00 91.38 105 ILE A CA 1
ATOM 796 C C . ILE A 1 105 ? -1.919 4.557 4.234 1.00 91.38 105 ILE A C 1
ATOM 798 O O . ILE A 1 105 ? -1.700 5.689 3.789 1.00 91.38 105 ILE A O 1
ATOM 802 N N . ARG A 1 106 ? -1.357 3.472 3.695 1.00 89.38 106 ARG A N 1
ATOM 803 C CA . ARG A 1 106 ? -0.436 3.470 2.548 1.00 89.38 106 ARG A CA 1
ATOM 804 C C . ARG A 1 106 ? -0.807 2.341 1.582 1.00 89.38 106 ARG A C 1
ATOM 806 O O . ARG A 1 106 ? -1.442 1.364 1.968 1.00 89.38 106 ARG A O 1
ATOM 813 N N . SER A 1 107 ? -0.396 2.466 0.321 1.00 90.44 107 SER A N 1
ATOM 814 C CA . SER A 1 107 ? -0.607 1.438 -0.704 1.00 90.44 107 SER A CA 1
ATOM 815 C C . SER A 1 107 ? 0.307 0.227 -0.475 1.00 90.44 107 SER A C 1
ATOM 817 O O . SER A 1 107 ? 1.498 0.290 -0.789 1.00 90.44 107 SER A O 1
ATOM 819 N N . THR A 1 108 ? -0.235 -0.883 0.032 1.00 87.75 108 THR A N 1
ATOM 820 C CA . THR A 1 108 ? 0.523 -2.110 0.353 1.00 87.75 108 THR A CA 1
ATOM 821 C C . THR A 1 108 ? 1.107 -2.820 -0.880 1.00 87.75 108 THR A C 1
ATOM 823 O O . THR A 1 108 ? 1.973 -3.684 -0.740 1.00 87.75 108 THR A O 1
ATOM 826 N N . ILE A 1 109 ? 0.696 -2.424 -2.093 1.00 88.50 109 ILE A N 1
ATOM 827 C CA . ILE A 1 109 ? 1.327 -2.783 -3.371 1.00 88.50 109 ILE A CA 1
ATOM 828 C C . ILE A 1 109 ? 1.631 -1.505 -4.161 1.00 88.50 109 ILE A C 1
ATOM 830 O O . ILE A 1 109 ? 0.750 -0.670 -4.348 1.00 88.50 109 ILE A O 1
ATOM 834 N N . THR A 1 110 ? 2.828 -1.397 -4.741 1.00 87.81 110 THR A N 1
ATOM 835 C CA . THR A 1 110 ? 3.141 -0.366 -5.748 1.00 87.81 110 THR A CA 1
ATOM 836 C C . THR A 1 110 ? 3.170 -0.986 -7.144 1.00 87.81 110 THR A C 1
ATOM 838 O O . THR A 1 110 ? 3.951 -1.900 -7.404 1.00 87.81 110 THR A O 1
ATOM 841 N N . ILE A 1 111 ? 2.346 -0.475 -8.066 1.00 89.31 111 ILE A N 1
ATOM 842 C CA . ILE A 1 111 ? 2.316 -0.913 -9.472 1.00 89.31 111 ILE A CA 1
ATOM 843 C C . ILE A 1 111 ? 3.017 0.139 -10.335 1.00 89.31 111 ILE A C 1
ATOM 845 O O . ILE A 1 111 ? 2.461 1.210 -10.581 1.00 89.31 111 ILE A O 1
ATOM 849 N N . ILE A 1 112 ? 4.216 -0.198 -10.815 1.00 86.12 112 ILE A N 1
ATOM 850 C CA . ILE A 1 112 ? 5.031 0.622 -11.726 1.00 86.12 112 ILE A CA 1
ATOM 851 C C . ILE A 1 112 ? 5.040 0.043 -13.146 1.00 86.12 112 ILE A C 1
ATOM 853 O O . ILE A 1 112 ? 4.942 -1.173 -13.334 1.00 86.12 112 ILE A O 1
ATOM 857 N N . ARG A 1 113 ? 5.242 0.893 -14.153 1.00 83.12 113 ARG A N 1
ATOM 858 C CA . ARG A 1 113 ? 5.481 0.504 -15.547 1.00 83.12 113 ARG A CA 1
ATOM 859 C C . ARG A 1 113 ? 6.911 0.870 -15.929 1.00 83.12 113 ARG A C 1
ATOM 861 O O . ARG A 1 113 ? 7.220 2.023 -16.203 1.00 83.12 113 ARG A O 1
ATOM 868 N N . ASN A 1 114 ? 7.785 -0.128 -16.037 1.00 79.00 114 ASN A N 1
ATOM 869 C CA . ASN A 1 114 ? 9.139 0.096 -16.545 1.00 79.00 114 ASN A CA 1
ATOM 870 C C . ASN A 1 114 ? 9.257 -0.240 -18.043 1.00 79.00 114 ASN A C 1
ATOM 872 O O . ASN A 1 114 ? 8.669 -1.214 -18.519 1.00 79.00 114 ASN A O 1
ATOM 876 N N . ARG A 1 115 ? 10.064 0.534 -18.779 1.00 76.75 115 ARG A N 1
ATOM 877 C CA . ARG A 1 115 ? 10.458 0.256 -20.166 1.00 76.75 115 ARG A CA 1
ATOM 878 C C . ARG A 1 115 ? 11.941 -0.096 -20.204 1.00 76.75 115 ARG A C 1
ATOM 880 O O . ARG A 1 115 ? 12.796 0.781 -20.139 1.00 76.75 115 ARG A O 1
ATOM 887 N N . PHE A 1 116 ? 12.241 -1.374 -20.393 1.00 74.44 116 PHE A N 1
ATOM 888 C CA . PHE A 1 116 ? 13.607 -1.822 -20.651 1.00 74.44 116 PHE A CA 1
ATOM 889 C C . PHE A 1 116 ? 13.952 -1.652 -22.135 1.00 74.44 116 PHE A C 1
ATOM 891 O O . PHE A 1 116 ? 13.206 -2.102 -23.006 1.00 74.44 116 PHE A O 1
ATOM 898 N N . VAL A 1 117 ? 15.092 -1.022 -22.417 1.00 75.94 117 VAL A N 1
ATOM 899 C CA . VAL A 1 117 ? 15.727 -1.040 -23.741 1.00 75.94 117 VAL A CA 1
ATOM 900 C C . VAL A 1 117 ? 16.742 -2.181 -23.739 1.00 75.94 117 VAL A C 1
ATOM 902 O O . VAL A 1 117 ? 17.577 -2.257 -22.841 1.00 75.94 117 VAL A O 1
ATOM 905 N N . LEU A 1 118 ? 16.640 -3.092 -24.706 1.00 76.94 118 LEU A N 1
ATOM 906 C CA . LEU A 1 118 ? 17.596 -4.185 -24.881 1.00 76.94 118 LEU A CA 1
ATOM 907 C C . LEU A 1 118 ? 18.801 -3.715 -25.703 1.00 76.94 118 LEU A C 1
ATOM 909 O O . LEU A 1 118 ? 18.653 -2.956 -26.657 1.00 76.94 118 LEU A O 1
ATOM 913 N N . ASP A 1 119 ? 19.986 -4.200 -25.338 1.00 83.94 119 ASP A N 1
ATOM 914 C CA . ASP A 1 119 ? 21.213 -3.978 -26.102 1.00 83.94 119 ASP A CA 1
ATOM 915 C C . ASP A 1 119 ? 21.134 -4.718 -27.460 1.00 83.94 119 ASP A C 1
ATOM 917 O O . ASP A 1 119 ? 20.875 -5.931 -27.468 1.00 83.94 119 ASP A O 1
ATOM 921 N N . PRO A 1 120 ? 21.384 -4.050 -28.605 1.00 81.69 120 PRO A N 1
ATOM 922 C CA . PRO A 1 120 ? 21.406 -4.687 -29.922 1.00 81.69 120 PRO A CA 1
ATOM 923 C C . PRO A 1 120 ? 22.340 -5.905 -30.031 1.00 81.69 120 PRO A C 1
ATOM 925 O O . PRO A 1 120 ? 22.045 -6.843 -30.775 1.00 81.69 120 PRO A O 1
ATOM 928 N N . ALA A 1 121 ? 23.445 -5.944 -29.280 1.00 86.06 121 ALA A N 1
ATOM 929 C CA . ALA A 1 121 ? 24.350 -7.088 -29.235 1.00 86.06 121 ALA A CA 1
ATOM 930 C C . ALA A 1 121 ? 23.719 -8.299 -28.526 1.00 86.06 121 ALA A C 1
ATOM 932 O O . ALA A 1 121 ? 23.879 -9.431 -28.990 1.00 86.06 121 ALA A O 1
ATOM 933 N N . LEU A 1 122 ? 22.951 -8.077 -27.451 1.00 82.81 122 LEU A N 1
ATOM 934 C CA . LEU A 1 122 ? 22.165 -9.130 -26.797 1.00 82.81 122 LEU A CA 1
ATOM 935 C C . LEU A 1 122 ? 21.023 -9.607 -27.697 1.00 82.81 122 LEU A C 1
ATOM 937 O O . LEU A 1 122 ? 20.804 -10.809 -27.817 1.00 82.81 122 LEU A O 1
ATOM 941 N N . MET A 1 123 ? 20.346 -8.685 -28.387 1.00 82.31 123 MET A N 1
ATOM 942 C CA . MET A 1 123 ? 19.294 -9.021 -29.351 1.00 82.31 123 MET A CA 1
ATOM 943 C C . MET A 1 123 ? 19.830 -9.907 -30.480 1.00 82.31 123 MET A C 1
ATOM 945 O O . MET A 1 123 ? 19.258 -10.961 -30.750 1.00 82.31 123 MET A O 1
ATOM 949 N N . LYS A 1 124 ? 20.982 -9.552 -31.065 1.00 81.62 124 LYS A N 1
ATOM 950 C CA . LYS A 1 124 ? 21.666 -10.375 -32.072 1.00 81.62 124 LYS A CA 1
ATOM 951 C C . LYS A 1 124 ? 22.094 -11.737 -31.516 1.00 81.62 124 LYS A C 1
ATOM 953 O O . LYS A 1 124 ? 21.900 -12.748 -32.184 1.00 81.62 124 LYS A O 1
ATOM 958 N N . ARG A 1 125 ? 22.655 -11.783 -30.300 1.00 84.50 125 ARG A N 1
ATOM 959 C CA . ARG A 1 125 ? 23.087 -13.030 -29.639 1.00 84.50 125 ARG A CA 1
ATOM 960 C C . ARG A 1 125 ? 21.923 -13.987 -29.360 1.00 84.50 125 ARG A C 1
ATOM 962 O O . ARG A 1 125 ? 22.115 -15.196 -29.432 1.00 84.50 125 ARG A O 1
ATOM 969 N N . TRP A 1 126 ? 20.748 -13.459 -29.027 1.00 82.50 126 TRP A N 1
ATOM 970 C CA . TRP A 1 126 ? 19.562 -14.239 -28.660 1.00 82.50 126 TRP A CA 1
ATOM 971 C C . TRP A 1 126 ? 18.532 -14.390 -29.793 1.00 82.50 126 TRP A C 1
ATOM 973 O O . TRP A 1 126 ? 17.465 -14.959 -29.568 1.00 82.50 126 TRP A O 1
ATOM 983 N N . GLY A 1 127 ? 18.828 -13.903 -31.005 1.00 82.50 127 GLY A N 1
ATOM 984 C CA . GLY A 1 127 ? 17.917 -13.986 -32.153 1.00 82.50 127 GLY A CA 1
ATOM 985 C C . GLY A 1 127 ? 16.588 -13.256 -31.921 1.00 82.50 127 GLY A C 1
ATOM 986 O O . GLY A 1 127 ? 15.525 -13.796 -32.232 1.00 82.50 127 GLY A O 1
ATOM 987 N N . ILE A 1 128 ? 16.645 -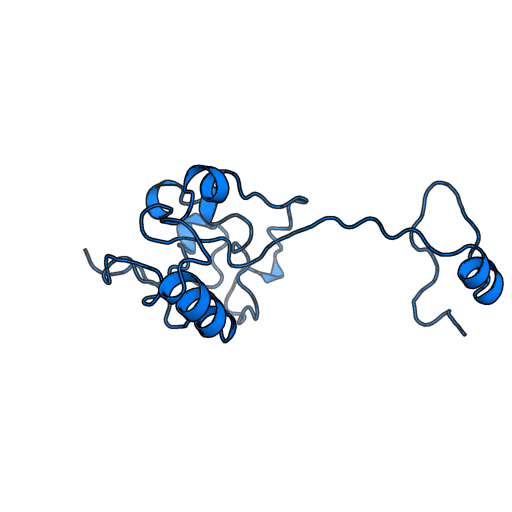12.069 -31.309 1.00 75.62 128 ILE A N 1
ATOM 988 C CA . ILE A 1 128 ? 15.488 -11.210 -31.033 1.00 75.62 128 ILE A CA 1
ATOM 989 C C . ILE A 1 128 ? 15.395 -10.143 -32.126 1.00 75.62 128 ILE A C 1
ATOM 991 O O . ILE A 1 128 ? 16.217 -9.228 -32.178 1.00 75.62 128 ILE A O 1
ATOM 995 N N . GLU A 1 129 ? 14.366 -10.241 -32.962 1.00 72.81 129 GLU A N 1
ATOM 996 C CA . GLU A 1 129 ? 14.023 -9.243 -33.980 1.00 72.81 129 GLU A CA 1
ATOM 997 C C . GLU A 1 129 ? 12.915 -8.303 -33.469 1.00 72.81 129 GLU A C 1
ATOM 999 O O . GLU A 1 129 ? 12.111 -8.676 -32.609 1.00 72.81 129 GLU A O 1
ATOM 1004 N N . VAL A 1 130 ? 12.892 -7.061 -33.964 1.00 66.88 130 VAL A N 1
ATOM 1005 C CA . VAL A 1 130 ? 11.917 -6.033 -33.560 1.00 66.88 130 VAL A CA 1
ATOM 1006 C C . VAL A 1 130 ? 10.724 -6.063 -34.514 1.00 66.88 130 VAL A C 1
ATOM 1008 O O 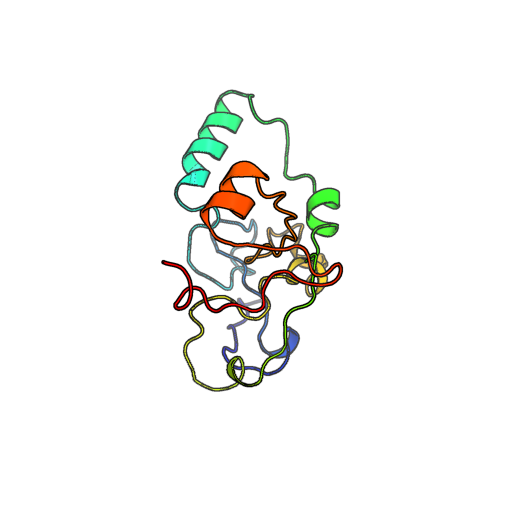. VAL A 1 130 ? 10.853 -5.678 -35.667 1.00 66.88 130 VAL A O 1
ATOM 1011 N N . ASP A 1 131 ? 9.562 -6.492 -34.022 1.00 61.34 131 ASP A N 1
ATOM 1012 C CA . ASP A 1 131 ? 8.303 -6.617 -34.789 1.00 61.34 131 ASP A CA 1
ATOM 1013 C C . ASP A 1 131 ? 7.382 -5.379 -34.633 1.00 61.34 131 ASP A C 1
ATOM 1015 O O . ASP A 1 131 ? 6.159 -5.491 -34.641 1.00 61.34 131 ASP A O 1
ATOM 1019 N N . ASP A 1 132 ? 7.958 -4.200 -34.349 1.00 61.53 132 ASP A N 1
ATOM 1020 C CA . ASP A 1 132 ? 7.310 -2.883 -34.118 1.00 61.53 132 ASP A CA 1
ATOM 1021 C C . ASP A 1 132 ? 6.115 -2.814 -33.130 1.00 61.53 132 ASP A C 1
ATOM 1023 O O . ASP A 1 132 ? 5.540 -1.750 -32.896 1.00 61.53 132 ASP A O 1
ATOM 1027 N N . LYS A 1 133 ? 5.737 -3.935 -32.506 1.00 59.41 133 LYS A N 1
ATOM 1028 C CA . LYS A 1 133 ? 4.497 -4.107 -31.730 1.00 59.41 133 LYS A CA 1
ATOM 1029 C C . LYS A 1 133 ? 4.679 -4.860 -30.412 1.00 59.41 133 LYS A C 1
ATOM 1031 O O . LYS A 1 133 ? 3.730 -4.946 -29.634 1.00 59.41 133 LYS A O 1
ATOM 1036 N N . VAL A 1 134 ? 5.844 -5.471 -30.167 1.00 52.47 134 VAL A N 1
ATOM 1037 C CA . VAL A 1 134 ? 5.943 -6.622 -29.250 1.00 52.47 134 VAL A CA 1
ATOM 1038 C C . VAL A 1 134 ? 7.129 -6.586 -28.284 1.00 52.47 134 VAL A C 1
ATOM 1040 O O . VAL A 1 134 ? 8.286 -6.502 -28.680 1.00 52.47 134 VAL A O 1
ATOM 1043 N N . VAL A 1 135 ? 6.806 -6.871 -27.017 1.00 39.81 135 VAL A N 1
ATOM 1044 C CA . VAL A 1 135 ? 7.629 -7.625 -26.054 1.00 39.81 135 VAL A CA 1
ATOM 1045 C C . VAL A 1 135 ? 6.653 -8.549 -25.300 1.00 39.81 135 VAL A C 1
ATOM 1047 O O . VAL A 1 135 ? 5.868 -8.058 -24.500 1.00 39.81 135 VAL A O 1
ATOM 1050 N N . LYS A 1 136 ? 6.573 -9.871 -25.513 1.00 48.19 136 LYS A N 1
ATOM 1051 C CA . LYS A 1 136 ? 7.353 -10.814 -26.346 1.00 48.19 136 LYS A CA 1
ATOM 1052 C C . LYS A 1 136 ? 6.386 -11.765 -27.085 1.00 48.19 136 LYS A C 1
ATOM 1054 O O . LYS A 1 136 ? 5.321 -12.050 -26.544 1.00 48.19 136 LYS A O 1
ATOM 1059 N N . LYS A 1 137 ? 6.797 -12.386 -28.204 1.00 41.22 137 LYS A N 1
ATOM 1060 C CA . LYS A 1 137 ? 6.213 -13.673 -28.661 1.00 41.22 137 LYS A CA 1
ATOM 1061 C C . LYS A 1 137 ? 7.261 -14.768 -28.920 1.00 41.22 137 LYS A C 1
ATOM 1063 O O . LYS A 1 137 ? 7.254 -15.440 -29.943 1.00 41.22 137 LYS A O 1
ATOM 1068 N N . LYS A 1 138 ? 8.117 -14.975 -27.920 1.00 42.00 138 LYS A N 1
ATOM 1069 C CA . LYS A 1 138 ? 8.700 -16.283 -27.584 1.00 42.00 138 LYS A CA 1
ATOM 1070 C C . LYS A 1 138 ? 8.522 -16.503 -26.084 1.00 42.00 138 LYS A C 1
ATOM 1072 O O . LYS A 1 138 ? 8.617 -15.545 -25.309 1.00 42.00 138 LYS A O 1
ATOM 1077 N N . SER A 1 139 ? 8.227 -17.734 -25.681 1.00 42.88 139 SER A N 1
ATOM 1078 C CA . SER A 1 139 ? 8.235 -18.128 -24.274 1.00 42.88 139 SER A CA 1
ATOM 1079 C 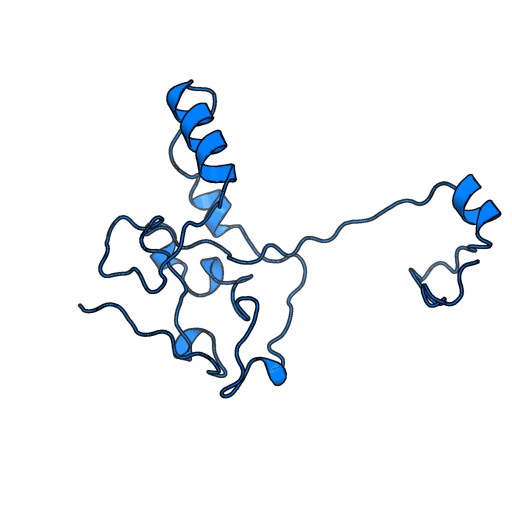C . SER A 1 139 ? 9.661 -18.005 -23.728 1.00 42.88 139 SER A C 1
ATOM 1081 O O . SER A 1 139 ? 10.613 -18.250 -24.468 1.00 42.88 139 SER A O 1
ATOM 1083 N N . PRO A 1 140 ? 9.867 -17.708 -22.432 1.00 46.62 140 PRO A N 1
ATOM 1084 C CA . PRO A 1 140 ? 11.181 -17.858 -21.802 1.00 46.62 140 PRO A CA 1
ATOM 1085 C C . PRO A 1 140 ? 11.757 -19.281 -21.907 1.00 46.62 140 PRO A C 1
ATOM 1087 O O . PRO A 1 140 ? 12.952 -19.454 -21.720 1.00 46.62 140 PRO A O 1
ATOM 1090 N N . ARG A 1 141 ? 10.915 -20.283 -22.211 1.00 49.50 141 ARG A N 1
ATOM 1091 C CA . ARG A 1 141 ? 11.305 -21.677 -22.488 1.00 49.50 141 ARG A CA 1
ATOM 1092 C C . ARG A 1 141 ? 11.806 -21.915 -23.923 1.00 49.50 141 ARG A C 1
ATOM 1094 O O . ARG A 1 141 ? 12.328 -22.988 -24.189 1.00 49.50 141 ARG A O 1
ATOM 1101 N N . ASP A 1 142 ? 11.647 -20.934 -24.816 1.00 50.88 142 ASP A N 1
ATOM 1102 C CA . ASP A 1 142 ? 12.058 -20.992 -26.230 1.00 50.88 142 ASP A CA 1
ATOM 1103 C C . ASP A 1 142 ? 13.339 -20.164 -26.488 1.00 50.88 142 ASP A C 1
ATOM 1105 O O . ASP A 1 142 ? 13.681 -19.861 -27.636 1.00 50.88 142 ASP A O 1
ATOM 1109 N N . LEU A 1 143 ? 14.006 -19.729 -25.413 1.00 52.84 143 LEU A N 1
ATOM 1110 C CA . LEU A 1 143 ? 15.333 -19.120 -25.439 1.00 52.84 143 LEU A CA 1
ATOM 1111 C C . LEU A 1 143 ? 16.386 -20.223 -25.207 1.00 52.84 143 LEU A C 1
ATOM 1113 O O . LEU A 1 143 ? 16.116 -21.119 -24.406 1.00 52.84 143 LEU A O 1
ATOM 1117 N N . PRO A 1 144 ? 17.538 -20.179 -25.903 1.00 53.84 144 PRO A N 1
ATOM 1118 C CA . PRO A 1 144 ? 18.619 -21.155 -25.742 1.00 53.84 144 PRO A CA 1
ATOM 1119 C C . PRO A 1 144 ? 19.377 -21.005 -24.413 1.00 53.84 144 PRO A C 1
ATOM 1121 O O . PRO A 1 144 ? 19.477 -19.858 -23.913 1.00 53.84 144 PRO A O 1
#

Secondary structure (DSSP, 8-state):
-PPPPP-TT-SSHHHH----BTTT-S-TTT--B-S-TTTTHHHHHHHHHHTT-S-SS--HHHHHH---SS-----GGGSSS---SS-TTTTTHHHHSGGGGTTT---SS------PPPPHHHHHHHT----SS-S-SS-GGG--

Foldseek 3Di:
DAEDAADFQDPDCVNRDAADECVQFPDNRPHHDHDDDCPVPVVVVVVCVVVVVDDDDDPLVVQLPQAAPDDDDPDNVRHDDDDDPFDSCLRCRCVVCVVCSVRGGGRSDHHDDDDDDDDVVVCVVFVNDCPVPDDDPDDPVRTD

Radius of gyration: 20.38 Å; chains: 1; bounding box: 41×38×53 Å

pLDDT: mean 80.81, std 13.65, range [39.81, 94.06]

Sequence (144 aa):
MSSQEIQWGASSVQDRGYVLPIGDTDDPKLATANGNYHGPYSTYHAMGHVRGLMNGDPHLESIRSIKPEVRIGPFGSWVGEQIASIDPFGATATQDFPDLVEHGIRSTITIIRNRFVLDPALMKRWGIEVDDKVVKKKSPRDLP